Protein AF-A0A453J7M4-F1 (afdb_monomer_lite)

Sequence (181 aa):
MMAPVVNYWWPGFPADLAAEVYNKQEVGDQWALRVSHYAPGILHWWMDQSWLPTSTVVAGTTPLPNKRDAEIRAKLKADGTFQQKMELATQQGIHESYYRDMMVMFGKWEFDPMSLPKPPCPVHIWQGDEDGLVPVVLQRHIASRLSWVNYHELPATGHFLSPVPGLGDTVLQTLFGNAKQ

InterPro domains:
  IPR029058 Alpha/Beta hydrolase fold [G3DSA:3.40.50.1820] (1-163)
  IPR029058 Alpha/Beta hydrolase fold [SSF53474] (33-161)

Foldseek 3Di:
DALDAAALPQPLDDVVVSVVVLVPFDPLQNVLLCCLAPPLVCSVVQQPDPPHRHDCVLVVNQDQPQPVVVVVSVVCVVVVVVVVVNCVQQVVHCCVRPSVCSNVRHYDDPDHLLPDDQDPDQAEYEAEPRERPHDVVVVVSSCVSPVSYHYHYDYSDYRPQVPDPCVVVVVCCVRCVPPPD

Structure (mmCIF, N/CA/C/O backbone):
data_AF-A0A453J7M4-F1
#
_entry.id   AF-A0A453J7M4-F1
#
loop_
_atom_site.group_PDB
_atom_site.id
_atom_site.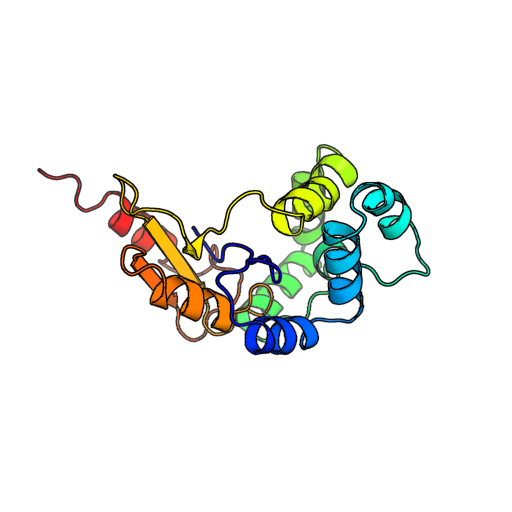type_symbol
_atom_site.label_atom_id
_atom_site.label_alt_id
_atom_site.label_comp_id
_atom_site.label_asym_id
_atom_site.label_entity_id
_atom_site.label_seq_id
_atom_site.pdbx_PDB_ins_code
_atom_site.Cartn_x
_atom_site.Cartn_y
_atom_site.Cartn_z
_atom_site.occupancy
_atom_site.B_iso_or_equiv
_atom_site.auth_seq_id
_atom_site.auth_comp_id
_atom_site.auth_asym_id
_atom_site.auth_atom_id
_atom_site.pdbx_PDB_model_num
ATOM 1 N N . MET A 1 1 ? -0.373 0.700 12.038 1.00 93.00 1 MET A N 1
ATOM 2 C CA . MET A 1 1 ? 0.243 0.457 10.719 1.00 93.00 1 MET A CA 1
ATOM 3 C C . MET A 1 1 ? -0.019 1.658 9.833 1.00 93.00 1 MET A C 1
ATOM 5 O O . MET A 1 1 ? -1.105 2.215 9.915 1.00 93.00 1 MET A O 1
ATOM 9 N N . MET A 1 2 ? 0.963 2.053 9.030 1.00 96.75 2 MET A N 1
ATOM 10 C CA . MET A 1 2 ? 0.866 3.170 8.086 1.00 96.75 2 MET A CA 1
ATOM 11 C C . MET A 1 2 ? 0.786 2.571 6.683 1.00 96.75 2 MET A C 1
ATOM 13 O O . MET A 1 2 ? 1.693 1.826 6.326 1.00 96.75 2 MET A O 1
ATOM 17 N N . ALA A 1 3 ? -0.301 2.830 5.960 1.00 96.44 3 ALA A N 1
ATOM 18 C CA . ALA A 1 3 ? -0.584 2.330 4.615 1.00 96.44 3 ALA A CA 1
ATOM 19 C C . ALA A 1 3 ? -0.143 0.865 4.369 1.00 96.44 3 ALA A C 1
ATOM 21 O O . ALA A 1 3 ? 0.683 0.610 3.492 1.00 96.44 3 ALA A O 1
ATOM 22 N N . PRO A 1 4 ? -0.608 -0.113 5.180 1.00 96.12 4 PRO A N 1
ATOM 23 C CA . PRO A 1 4 ? -0.108 -1.484 5.095 1.00 96.12 4 PRO A CA 1
ATOM 24 C C . PRO A 1 4 ? -0.464 -2.133 3.755 1.00 96.12 4 PRO A C 1
ATOM 26 O O . PRO A 1 4 ? -1.600 -2.031 3.303 1.00 96.12 4 PRO A O 1
ATOM 29 N N . VAL A 1 5 ? 0.486 -2.847 3.152 1.00 94.88 5 VAL A N 1
ATOM 30 C CA . VAL A 1 5 ? 0.277 -3.595 1.903 1.00 94.88 5 VAL A CA 1
ATOM 31 C C . VAL A 1 5 ? -0.914 -4.557 1.997 1.00 94.88 5 VAL A C 1
ATOM 33 O O . VAL A 1 5 ? -1.194 -5.127 3.054 1.00 94.88 5 VAL A O 1
ATOM 36 N N . VAL A 1 6 ? -1.593 -4.763 0.868 1.00 95.00 6 VAL A N 1
ATOM 37 C CA . VAL A 1 6 ? -2.718 -5.693 0.742 1.00 95.00 6 VAL A CA 1
ATOM 38 C C . VAL A 1 6 ? -2.368 -6.809 -0.234 1.00 95.00 6 VAL A C 1
ATOM 40 O O . VAL A 1 6 ? -1.852 -6.555 -1.321 1.00 95.00 6 VAL A O 1
ATOM 43 N N . ASN A 1 7 ? -2.700 -8.045 0.131 1.00 96.81 7 ASN A N 1
ATOM 44 C CA . ASN A 1 7 ? -2.625 -9.189 -0.767 1.00 96.81 7 ASN A CA 1
ATOM 45 C C . ASN A 1 7 ? -3.987 -9.404 -1.450 1.00 96.81 7 ASN A C 1
ATOM 47 O O . ASN A 1 7 ? -4.986 -9.704 -0.795 1.00 96.81 7 ASN A O 1
ATOM 51 N N . TYR A 1 8 ? -4.019 -9.276 -2.778 1.00 97.31 8 TYR A N 1
ATOM 52 C CA . TYR A 1 8 ? -5.235 -9.407 -3.593 1.00 97.31 8 TYR A CA 1
ATOM 53 C C . TYR A 1 8 ? -5.872 -10.806 -3.549 1.00 97.31 8 TYR A C 1
ATOM 55 O O . TYR A 1 8 ? -7.015 -10.968 -3.964 1.00 97.31 8 TYR A O 1
ATOM 63 N N . TRP A 1 9 ? -5.153 -11.813 -3.047 1.00 97.44 9 TRP A N 1
ATOM 64 C CA . TRP A 1 9 ? -5.622 -13.193 -2.938 1.00 97.44 9 TRP A CA 1
ATOM 65 C C . TRP A 1 9 ? -6.113 -13.572 -1.535 1.00 97.44 9 TRP A C 1
ATOM 67 O O . TRP A 1 9 ? -6.420 -14.742 -1.302 1.00 97.44 9 TRP A O 1
ATOM 77 N N . TRP A 1 10 ? -6.206 -12.630 -0.586 1.00 97.69 10 TRP A N 1
ATOM 78 C CA . TRP A 1 10 ? -6.833 -12.925 0.706 1.00 97.69 10 TRP A CA 1
ATOM 79 C C . TRP A 1 10 ? -8.323 -13.269 0.528 1.00 97.69 10 TRP A C 1
ATOM 81 O O . TRP A 1 10 ? -9.062 -12.491 -0.081 1.00 97.69 10 TRP A O 1
ATOM 91 N N . PRO A 1 11 ? -8.800 -14.404 1.077 1.00 96.00 11 PRO A N 1
ATOM 92 C CA . PRO A 1 11 ? -10.137 -14.926 0.787 1.00 96.00 11 PRO A CA 1
ATOM 93 C C . PRO A 1 11 ? -11.275 -14.095 1.395 1.00 96.00 11 PRO A C 1
ATOM 95 O O . PRO A 1 11 ? -12.419 -14.236 0.972 1.00 96.00 11 PRO A O 1
ATOM 98 N N . GLY A 1 12 ? -10.993 -13.216 2.361 1.00 96.44 12 GLY A N 1
ATOM 99 C CA . GLY A 1 12 ? -11.990 -12.300 2.919 1.00 96.44 12 GLY A CA 1
ATOM 100 C C . GLY A 1 12 ? -12.391 -11.157 1.977 1.00 96.44 12 GLY A C 1
ATOM 101 O O . GLY A 1 12 ? -13.359 -10.439 2.265 1.00 96.44 12 GLY A O 1
ATOM 102 N N . PHE A 1 13 ? -11.687 -10.974 0.853 1.00 98.06 13 PHE A N 1
ATOM 103 C CA . PHE A 1 13 ? -12.090 -10.027 -0.181 1.00 98.06 13 PHE A CA 1
ATOM 104 C C . PHE A 1 13 ? -13.118 -10.645 -1.135 1.00 98.06 13 PHE A C 1
ATOM 106 O O . PHE A 1 13 ? -12.955 -11.787 -1.566 1.00 98.06 13 PHE A O 1
ATOM 113 N N . PRO A 1 14 ? -14.145 -9.883 -1.553 1.00 97.62 14 PRO A N 1
ATOM 114 C CA . PRO A 1 14 ? -14.952 -10.249 -2.705 1.00 97.62 14 PRO A CA 1
ATOM 115 C C . PRO A 1 14 ? -14.048 -10.397 -3.932 1.00 97.62 14 PRO A C 1
ATOM 117 O O . PRO A 1 14 ? -13.282 -9.483 -4.244 1.00 97.62 14 PRO A O 1
ATOM 120 N N . ALA A 1 15 ? -14.153 -11.529 -4.632 1.00 96.88 15 ALA A N 1
ATOM 121 C CA . ALA A 1 15 ? -13.287 -11.841 -5.770 1.00 96.88 15 ALA A CA 1
ATOM 122 C C . ALA A 1 15 ? -13.346 -10.759 -6.862 1.00 96.88 15 ALA A C 1
ATOM 124 O O . ALA A 1 15 ? -12.304 -10.345 -7.366 1.00 96.88 15 ALA A O 1
ATOM 125 N N . ASP A 1 16 ? -14.543 -10.245 -7.161 1.00 98.06 16 ASP A N 1
ATOM 126 C CA . ASP A 1 16 ? -14.737 -9.191 -8.163 1.00 98.06 16 ASP A CA 1
ATOM 127 C C . ASP A 1 16 ? -14.072 -7.874 -7.746 1.00 98.06 16 ASP A C 1
ATOM 129 O O . ASP A 1 16 ? -13.427 -7.225 -8.566 1.00 98.06 16 ASP A O 1
ATOM 133 N N . LEU A 1 17 ? -14.156 -7.509 -6.459 1.00 97.94 17 LEU A N 1
ATOM 134 C CA . LEU A 1 17 ? -13.514 -6.304 -5.928 1.00 97.94 17 LEU A CA 1
ATOM 135 C C . LEU A 1 17 ? -11.988 -6.419 -6.002 1.00 97.94 17 LEU A C 1
ATOM 137 O O . LEU A 1 17 ? -11.314 -5.501 -6.469 1.00 97.94 17 LEU A O 1
ATOM 141 N N . ALA A 1 18 ? -11.440 -7.549 -5.550 1.00 97.94 18 ALA A N 1
ATOM 142 C CA . ALA A 1 18 ? -10.006 -7.794 -5.605 1.00 97.94 18 ALA A CA 1
ATOM 143 C C . ALA A 1 18 ? -9.497 -7.772 -7.052 1.00 97.94 18 ALA A C 1
ATOM 145 O O . ALA A 1 18 ? -8.492 -7.120 -7.328 1.00 97.94 18 ALA A O 1
ATOM 146 N N . ALA A 1 19 ? -10.215 -8.413 -7.980 1.00 97.88 19 ALA A N 1
ATOM 147 C CA . ALA A 1 19 ? -9.874 -8.429 -9.399 1.00 97.88 19 ALA A CA 1
ATOM 148 C C . ALA A 1 19 ? -9.959 -7.035 -10.039 1.00 97.88 19 ALA A C 1
ATOM 150 O O . ALA A 1 19 ? -9.042 -6.643 -10.760 1.00 97.88 19 ALA A O 1
ATOM 151 N N . GLU A 1 20 ? -11.019 -6.267 -9.769 1.00 97.94 20 GLU A N 1
ATOM 152 C CA . GLU A 1 20 ? -11.189 -4.906 -10.291 1.00 97.94 20 GLU A CA 1
ATOM 153 C C . GLU A 1 20 ? -10.019 -4.011 -9.878 1.00 97.94 20 GLU A C 1
ATOM 155 O O . GLU A 1 20 ? -9.412 -3.344 -10.714 1.00 97.94 20 GLU A O 1
ATOM 160 N N . VAL A 1 21 ? -9.683 -4.011 -8.588 1.00 97.12 21 VAL A N 1
ATOM 161 C CA . VAL A 1 21 ? -8.608 -3.176 -8.052 1.00 97.12 21 VAL A CA 1
ATOM 162 C C . VAL A 1 21 ? -7.241 -3.666 -8.531 1.00 97.12 21 VAL A C 1
ATOM 164 O O . VAL A 1 21 ? -6.411 -2.855 -8.935 1.00 97.12 21 VAL A O 1
ATOM 167 N N . TYR A 1 22 ? -7.018 -4.980 -8.559 1.00 97.50 22 TYR A N 1
ATOM 168 C CA . TYR A 1 22 ? -5.790 -5.576 -9.077 1.00 97.50 22 TYR A CA 1
ATOM 169 C C . TYR A 1 22 ? -5.521 -5.169 -10.535 1.00 97.50 22 TYR A C 1
ATOM 171 O O . TYR A 1 22 ? -4.387 -4.832 -10.878 1.00 97.50 22 TYR A O 1
ATOM 179 N N . ASN A 1 23 ? -6.561 -5.155 -11.377 1.00 97.31 23 ASN A N 1
ATOM 180 C CA . ASN A 1 23 ? -6.463 -4.815 -12.800 1.00 97.31 23 ASN A CA 1
ATOM 181 C C . ASN A 1 23 ? -6.189 -3.323 -13.062 1.00 97.31 23 ASN A C 1
ATOM 183 O O . ASN A 1 23 ? -5.855 -2.968 -14.191 1.00 97.31 23 ASN A O 1
ATOM 187 N N . LYS A 1 24 ? -6.316 -2.451 -12.049 1.00 95.50 24 LYS A N 1
ATOM 188 C CA . LYS A 1 24 ? -5.944 -1.026 -12.146 1.00 95.50 24 LYS A CA 1
ATOM 189 C C . LYS A 1 24 ? -4.440 -0.791 -12.009 1.00 95.50 24 LYS A C 1
ATOM 191 O O . LYS A 1 24 ? -3.982 0.306 -12.307 1.00 95.50 24 LYS A O 1
ATOM 196 N N . GLN A 1 25 ? -3.685 -1.784 -11.540 1.00 95.44 25 GLN A N 1
ATOM 197 C CA . GLN A 1 25 ? -2.232 -1.686 -11.428 1.00 95.44 25 GLN A CA 1
ATOM 198 C C . GLN A 1 25 ? -1.567 -1.710 -12.804 1.00 95.44 25 GLN A C 1
ATOM 200 O O . GLN A 1 25 ? -2.109 -2.264 -13.765 1.00 95.44 25 GLN A O 1
ATOM 205 N N . GLU A 1 26 ? -0.345 -1.192 -12.871 1.00 96.06 26 GLU A N 1
ATOM 206 C CA . GLU A 1 26 ? 0.500 -1.323 -14.051 1.00 96.06 26 GLU A CA 1
ATOM 207 C C . GLU A 1 26 ? 0.742 -2.800 -14.389 1.00 96.06 26 GLU A C 1
ATOM 209 O O . GLU A 1 26 ? 0.845 -3.660 -13.510 1.00 96.06 26 GLU A O 1
ATOM 214 N N . VAL A 1 27 ? 0.867 -3.111 -15.682 1.00 96.19 27 VAL A N 1
ATOM 215 C CA . VAL A 1 27 ? 1.037 -4.496 -16.168 1.00 96.19 27 VAL A CA 1
ATOM 216 C C . VAL A 1 27 ? 2.245 -5.179 -15.515 1.00 96.19 27 VAL A C 1
ATOM 218 O O . VAL A 1 27 ? 2.206 -6.375 -15.225 1.00 96.19 27 VAL A O 1
ATOM 221 N N . GLY A 1 28 ? 3.307 -4.415 -15.253 1.00 96.31 28 GLY A N 1
ATOM 222 C CA . GLY A 1 28 ? 4.494 -4.884 -14.543 1.00 96.31 28 GLY A CA 1
ATOM 223 C C . GLY A 1 28 ? 4.207 -5.353 -13.119 1.00 96.31 28 GLY A C 1
ATOM 224 O O . GLY A 1 28 ? 4.584 -6.468 -12.757 1.00 96.31 28 GLY A O 1
ATOM 225 N N . ASP A 1 29 ? 3.471 -4.561 -12.339 1.00 96.75 29 ASP A N 1
ATOM 226 C CA . ASP A 1 29 ? 3.074 -4.941 -10.982 1.00 96.75 29 ASP A CA 1
ATOM 227 C C . ASP A 1 29 ? 2.112 -6.126 -11.001 1.00 96.75 29 ASP A C 1
ATOM 229 O O . ASP A 1 29 ? 2.279 -7.066 -10.226 1.00 96.75 29 ASP A O 1
ATOM 233 N N . GLN A 1 30 ? 1.163 -6.156 -11.942 1.00 97.50 30 GLN A N 1
ATOM 234 C CA . GLN A 1 30 ? 0.278 -7.306 -12.110 1.00 97.50 30 GLN A CA 1
ATOM 235 C C . GLN A 1 30 ? 1.087 -8.613 -12.233 1.00 97.50 30 GLN A C 1
ATOM 237 O O . GLN A 1 30 ? 0.864 -9.565 -11.472 1.00 97.50 30 GLN A O 1
ATOM 242 N N . TRP A 1 31 ? 2.059 -8.660 -13.144 1.00 97.50 31 TRP A N 1
ATOM 243 C CA . TRP A 1 31 ? 2.903 -9.840 -13.328 1.00 97.50 31 TRP A CA 1
ATOM 244 C C . TRP A 1 31 ? 3.793 -10.134 -12.125 1.00 97.50 31 TRP A C 1
ATOM 246 O O . TRP A 1 31 ? 3.811 -11.276 -11.666 1.00 97.50 31 TRP A O 1
ATOM 256 N N . ALA A 1 32 ? 4.475 -9.130 -11.577 1.00 96.25 32 ALA A N 1
ATOM 257 C CA . ALA A 1 32 ? 5.378 -9.317 -10.446 1.00 96.25 32 ALA A CA 1
ATOM 258 C C . ALA A 1 32 ? 4.639 -9.897 -9.223 1.00 96.25 32 ALA A C 1
ATOM 260 O O . ALA A 1 32 ? 5.121 -10.836 -8.583 1.00 96.25 32 ALA A O 1
ATOM 261 N N . LEU A 1 33 ? 3.416 -9.427 -8.958 1.00 96.88 33 LEU A N 1
ATOM 262 C CA . LEU A 1 33 ? 2.553 -9.946 -7.896 1.00 96.88 33 LEU A CA 1
ATOM 263 C C . LEU A 1 33 ? 2.058 -11.367 -8.213 1.00 96.88 33 LEU A C 1
ATOM 265 O O . LEU A 1 33 ? 2.083 -12.228 -7.335 1.00 96.88 33 LEU A O 1
ATOM 269 N N . ARG A 1 34 ? 1.654 -11.659 -9.461 1.00 97.19 34 ARG A N 1
ATOM 270 C CA . ARG A 1 34 ? 1.236 -13.019 -9.871 1.00 97.19 34 ARG A CA 1
ATOM 271 C C . ARG A 1 34 ? 2.358 -14.033 -9.720 1.00 97.19 34 ARG A C 1
ATOM 273 O O . ARG A 1 34 ? 2.109 -15.127 -9.225 1.00 97.19 34 ARG A O 1
ATOM 280 N N . VAL A 1 35 ? 3.573 -13.696 -10.145 1.00 97.56 35 VAL A N 1
ATOM 281 C CA . VAL A 1 35 ? 4.729 -14.593 -10.012 1.00 97.56 35 VAL A CA 1
ATOM 282 C C . VAL A 1 35 ? 5.038 -14.818 -8.537 1.00 97.56 35 VAL A C 1
ATOM 284 O O . VAL A 1 35 ? 5.176 -15.967 -8.126 1.00 97.56 35 VAL A O 1
ATOM 287 N N . SER A 1 36 ? 5.025 -13.756 -7.725 1.00 96.75 36 SER A N 1
ATOM 288 C CA . SER A 1 36 ? 5.176 -13.856 -6.264 1.00 96.75 36 SER A CA 1
ATOM 289 C C . SER A 1 36 ? 4.140 -14.794 -5.632 1.00 96.75 36 SER A C 1
ATOM 291 O O . SER A 1 36 ? 4.476 -15.580 -4.750 1.00 96.75 36 SER A O 1
ATOM 293 N N . HIS A 1 37 ? 2.892 -14.756 -6.105 1.00 97.69 37 HIS A N 1
ATOM 294 C CA . HIS A 1 37 ? 1.807 -15.567 -5.560 1.00 97.69 37 HIS A CA 1
ATOM 295 C C . HIS A 1 37 ? 1.823 -17.031 -6.030 1.00 97.69 37 HIS A C 1
ATOM 297 O O . HIS A 1 37 ? 1.705 -17.964 -5.231 1.00 97.69 37 HIS A O 1
ATOM 303 N N . TYR A 1 38 ? 1.921 -17.248 -7.343 1.00 97.75 38 TYR A N 1
ATOM 304 C CA . TYR A 1 38 ? 1.717 -18.562 -7.956 1.00 97.75 38 TYR A CA 1
ATOM 305 C C . TYR A 1 38 ? 3.009 -19.351 -8.150 1.00 97.75 38 TYR A C 1
ATOM 307 O O . TYR A 1 38 ? 2.964 -20.581 -8.153 1.00 97.75 38 TYR A O 1
ATOM 315 N N . ALA A 1 39 ? 4.145 -18.673 -8.311 1.00 96.75 39 ALA A N 1
ATOM 316 C CA . ALA A 1 39 ? 5.429 -19.300 -8.597 1.00 96.75 39 ALA A CA 1
ATOM 317 C C . ALA A 1 39 ? 6.598 -18.575 -7.890 1.00 96.75 39 ALA A C 1
ATOM 319 O O . ALA A 1 39 ? 7.569 -18.194 -8.548 1.00 96.7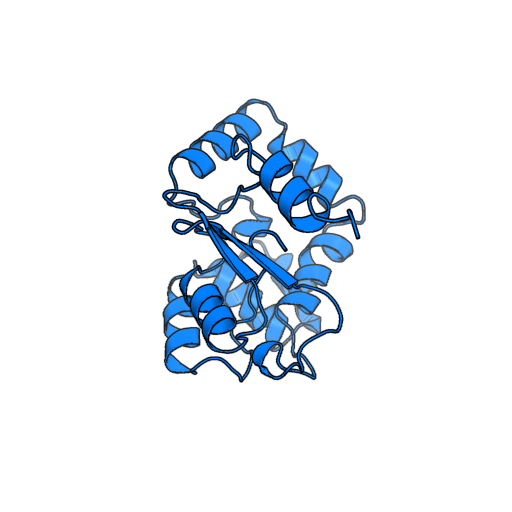5 39 ALA A O 1
ATOM 320 N N . PRO A 1 40 ? 6.558 -18.401 -6.551 1.00 95.56 40 PRO A N 1
ATOM 321 C CA . PRO A 1 40 ? 7.583 -17.644 -5.822 1.00 95.56 40 PRO A CA 1
ATOM 322 C C . PRO A 1 40 ? 9.006 -18.184 -6.036 1.00 95.56 40 PRO A C 1
ATOM 324 O O . PRO A 1 40 ? 9.958 -17.413 -6.080 1.00 95.56 40 PRO A O 1
ATOM 327 N N . GLY A 1 41 ? 9.159 -19.495 -6.261 1.00 94.88 41 GLY A N 1
ATOM 328 C CA . GLY A 1 41 ? 10.461 -20.123 -6.515 1.00 94.88 41 GLY A CA 1
ATOM 329 C C . GLY A 1 41 ? 11.178 -19.655 -7.789 1.00 94.88 41 GLY A C 1
ATOM 330 O O . GLY A 1 41 ? 12.384 -19.855 -7.895 1.00 94.88 41 GLY A O 1
ATOM 331 N N . ILE A 1 42 ? 10.473 -19.023 -8.736 1.00 95.44 42 ILE A N 1
ATOM 332 C CA . ILE A 1 42 ? 11.079 -18.430 -9.941 1.00 95.44 42 ILE A CA 1
ATOM 333 C C . ILE A 1 42 ? 11.086 -16.899 -9.911 1.00 95.44 42 ILE A C 1
ATOM 335 O O . ILE A 1 42 ? 11.490 -16.284 -10.896 1.00 95.44 42 ILE A O 1
ATOM 339 N N . LEU A 1 43 ? 10.644 -16.270 -8.813 1.00 95.50 43 LEU A N 1
ATOM 340 C CA . LEU A 1 43 ? 10.515 -14.815 -8.739 1.00 95.50 43 LEU A CA 1
ATOM 341 C C . LEU A 1 43 ? 11.854 -14.115 -8.978 1.00 95.50 43 LEU A C 1
ATOM 343 O O . LEU A 1 43 ? 11.904 -13.173 -9.760 1.00 95.50 43 LEU A O 1
ATOM 347 N N . HIS A 1 44 ? 12.936 -14.602 -8.363 1.00 94.31 44 HIS A N 1
ATOM 348 C CA . HIS A 1 44 ? 14.275 -14.048 -8.577 1.00 94.31 44 HIS A CA 1
ATOM 349 C C . HIS A 1 44 ? 14.648 -14.066 -10.062 1.00 94.31 44 HIS A C 1
ATOM 351 O O . HIS A 1 44 ? 14.980 -13.032 -10.631 1.00 94.31 44 HIS A O 1
ATOM 357 N N . TRP A 1 45 ? 14.540 -15.233 -10.705 1.00 95.25 45 TRP A N 1
ATOM 358 C CA . TRP A 1 45 ? 14.856 -15.366 -12.125 1.00 95.25 45 TRP A CA 1
ATOM 359 C C . TRP A 1 45 ? 14.006 -14.424 -12.982 1.00 95.25 45 TRP A C 1
ATOM 361 O O . TRP A 1 45 ? 14.553 -13.771 -13.864 1.00 95.25 45 TRP A O 1
ATOM 371 N N . TRP A 1 46 ? 12.698 -14.324 -12.709 1.00 95.75 46 TRP A N 1
ATOM 372 C CA . TRP A 1 46 ? 11.789 -13.425 -13.425 1.00 95.75 46 TRP A CA 1
ATOM 373 C C . TRP A 1 46 ? 12.228 -11.965 -13.303 1.00 95.75 46 TRP A C 1
ATOM 375 O O . TRP A 1 46 ? 12.327 -11.265 -14.309 1.00 95.75 46 TRP A O 1
ATOM 385 N N . MET A 1 47 ? 12.497 -11.510 -12.078 1.00 94.56 47 MET A N 1
ATOM 386 C CA . MET A 1 47 ? 12.798 -10.108 -11.791 1.00 94.56 47 MET A CA 1
ATOM 387 C C . MET A 1 47 ? 14.167 -9.657 -12.325 1.00 94.56 47 MET A C 1
ATOM 389 O O . MET A 1 47 ? 14.348 -8.463 -12.555 1.00 94.56 47 MET A O 1
ATOM 393 N N . ASP A 1 48 ? 15.087 -10.589 -12.591 1.00 92.06 48 ASP A N 1
ATOM 394 C CA . ASP A 1 48 ? 16.372 -10.306 -13.247 1.00 92.06 48 ASP A CA 1
ATOM 395 C C . ASP A 1 48 ? 16.255 -10.089 -14.767 1.00 92.06 48 ASP A C 1
ATOM 397 O O . ASP A 1 48 ? 17.199 -9.615 -15.407 1.00 92.06 48 ASP A O 1
ATOM 401 N N . GLN A 1 49 ? 15.128 -10.454 -15.389 1.00 94.38 49 GLN A N 1
ATOM 402 C CA . GLN A 1 49 ? 14.977 -10.352 -16.840 1.00 94.38 49 GLN A CA 1
ATOM 403 C C . GLN A 1 49 ? 14.579 -8.933 -17.260 1.00 94.38 49 GLN A C 1
ATOM 405 O O . GLN A 1 49 ? 13.440 -8.510 -17.077 1.00 94.38 49 GLN A O 1
ATOM 410 N N . SER A 1 50 ? 15.479 -8.222 -17.941 1.00 91.94 50 SER A N 1
ATOM 411 C CA . SER A 1 50 ? 15.224 -6.862 -18.452 1.00 91.94 50 SER A CA 1
ATOM 412 C C . SER A 1 50 ? 14.128 -6.768 -19.523 1.00 91.94 50 SER A C 1
ATOM 414 O O . SER A 1 50 ? 13.632 -5.679 -19.805 1.00 91.94 50 SER A O 1
ATOM 416 N N . TRP A 1 51 ? 13.762 -7.894 -20.139 1.00 93.88 51 TRP A N 1
ATOM 417 C CA . TRP A 1 51 ? 12.745 -7.990 -21.189 1.00 93.88 51 TRP A CA 1
ATOM 418 C C . TRP A 1 51 ? 11.366 -8.414 -20.661 1.00 93.88 51 TRP A C 1
ATOM 420 O O . TRP A 1 51 ? 10.400 -8.412 -21.426 1.00 93.88 51 TRP A O 1
ATOM 430 N N . LEU A 1 52 ? 11.257 -8.776 -19.377 1.00 95.69 52 LEU A N 1
ATOM 431 C CA . LEU A 1 52 ? 9.982 -9.089 -18.735 1.00 95.69 52 LEU A CA 1
ATOM 432 C C . LEU A 1 52 ? 9.398 -7.852 -18.034 1.00 95.69 52 LEU A C 1
ATOM 434 O O . LEU A 1 52 ? 10.143 -6.977 -17.588 1.00 95.69 52 LEU A O 1
ATOM 438 N N . PRO A 1 53 ? 8.063 -7.766 -17.894 1.00 94.62 53 PRO A N 1
ATOM 439 C CA . PRO A 1 53 ? 7.439 -6.745 -17.063 1.00 94.62 53 PRO A CA 1
ATOM 440 C C . PRO A 1 53 ? 7.926 -6.849 -15.607 1.00 94.62 53 PRO A C 1
ATOM 442 O O . PRO A 1 53 ? 7.877 -7.925 -15.005 1.00 94.62 53 PRO A O 1
ATOM 445 N N . THR A 1 54 ? 8.367 -5.723 -15.043 1.00 92.38 54 THR A N 1
ATOM 446 C CA . THR A 1 54 ? 8.892 -5.619 -13.670 1.00 92.38 54 THR A CA 1
ATOM 447 C C . THR A 1 54 ? 8.014 -4.724 -12.799 1.00 92.38 54 THR A C 1
ATOM 449 O O . THR A 1 54 ? 7.244 -3.915 -13.317 1.00 92.38 54 THR A O 1
ATOM 452 N N . SER A 1 55 ? 8.135 -4.846 -11.476 1.00 95.00 55 SER A N 1
ATOM 453 C CA . SER A 1 55 ? 7.387 -3.997 -10.547 1.00 95.00 55 SER A CA 1
ATOM 454 C C . SER A 1 55 ? 7.837 -2.541 -10.640 1.00 95.00 55 SER A C 1
ATOM 456 O O . SER A 1 55 ? 9.032 -2.233 -10.565 1.00 95.00 55 SER A O 1
ATOM 458 N N . THR A 1 56 ? 6.878 -1.621 -10.720 1.00 95.38 56 THR A N 1
ATOM 459 C CA . THR A 1 56 ? 7.179 -0.189 -10.752 1.00 95.38 56 THR A CA 1
ATOM 460 C C . THR A 1 56 ? 7.676 0.323 -9.403 1.00 95.38 56 THR A C 1
ATOM 462 O O . THR A 1 56 ? 8.351 1.350 -9.359 1.00 95.38 56 THR A O 1
ATOM 465 N N . VAL A 1 57 ? 7.385 -0.384 -8.303 1.00 93.06 57 VAL A N 1
ATOM 466 C CA . VAL A 1 57 ? 7.918 -0.072 -6.966 1.00 93.06 57 VAL A CA 1
ATOM 467 C C . VAL A 1 57 ? 9.418 -0.335 -6.938 1.00 93.06 57 VAL A C 1
ATOM 469 O O . VAL A 1 57 ? 10.188 0.559 -6.591 1.00 93.06 57 VAL A O 1
ATOM 472 N N . VAL A 1 58 ? 9.833 -1.523 -7.390 1.00 92.31 58 VAL A N 1
ATOM 473 C CA . VAL A 1 58 ? 11.249 -1.911 -7.502 1.00 92.31 58 VAL A CA 1
ATOM 474 C C . VAL A 1 58 ? 11.993 -0.983 -8.466 1.00 92.31 58 VAL A C 1
ATOM 476 O O . VAL A 1 58 ? 13.098 -0.541 -8.165 1.00 92.31 58 VAL A O 1
ATOM 479 N N . ALA A 1 59 ? 11.372 -0.626 -9.594 1.00 91.50 59 ALA A N 1
ATOM 480 C CA . ALA A 1 59 ? 11.946 0.308 -10.564 1.00 91.50 59 ALA A CA 1
ATOM 481 C C . ALA A 1 59 ? 11.890 1.788 -10.121 1.00 91.50 59 ALA A C 1
ATOM 483 O O . ALA A 1 59 ? 12.462 2.658 -10.779 1.00 91.50 59 ALA A O 1
ATOM 484 N N . GLY A 1 60 ? 11.180 2.112 -9.035 1.00 91.06 60 GLY A N 1
ATOM 485 C CA . GLY A 1 60 ? 10.985 3.488 -8.576 1.00 91.06 60 GLY A CA 1
ATOM 486 C C . GLY A 1 60 ? 10.189 4.371 -9.550 1.00 91.06 60 GLY A C 1
ATOM 487 O O . GLY A 1 60 ? 10.382 5.595 -9.580 1.00 91.06 60 GLY A O 1
ATOM 488 N N . THR A 1 61 ? 9.318 3.778 -10.366 1.00 93.19 61 THR A N 1
ATOM 489 C CA . THR A 1 61 ? 8.533 4.430 -11.429 1.00 93.19 61 THR A CA 1
ATOM 490 C C . THR A 1 61 ? 7.028 4.457 -11.169 1.00 93.19 61 THR A C 1
ATOM 492 O O . THR A 1 61 ? 6.311 5.021 -11.992 1.00 93.19 61 THR A O 1
ATOM 495 N N . THR A 1 62 ? 6.539 3.919 -10.043 1.00 93.75 62 THR A N 1
ATOM 496 C CA . THR A 1 62 ? 5.094 3.808 -9.759 1.00 93.75 62 THR A CA 1
ATOM 497 C C . THR A 1 62 ? 4.335 5.118 -10.000 1.00 93.75 62 THR A C 1
ATOM 499 O O . THR A 1 62 ? 4.762 6.167 -9.506 1.00 93.75 62 THR A O 1
ATOM 502 N N . PRO A 1 63 ? 3.201 5.122 -10.712 1.00 91.75 63 PRO A N 1
ATOM 503 C CA . PRO A 1 63 ? 2.352 6.307 -10.801 1.00 91.75 63 PRO A CA 1
ATOM 504 C C . PRO A 1 63 ? 1.893 6.762 -9.405 1.00 91.75 63 PRO A C 1
ATOM 506 O O . PRO A 1 63 ? 1.412 5.961 -8.614 1.00 91.75 63 PRO A O 1
ATOM 509 N N . LEU A 1 64 ? 2.061 8.048 -9.077 1.00 94.62 64 LEU A N 1
ATOM 510 C CA . LEU A 1 64 ? 1.562 8.626 -7.820 1.00 94.62 64 LEU A CA 1
ATOM 511 C C . LEU A 1 64 ? 0.516 9.688 -8.179 1.00 94.62 64 LEU A C 1
ATOM 513 O O . LEU A 1 64 ? 0.909 10.751 -8.663 1.00 94.62 64 LEU A O 1
ATOM 517 N N . PRO A 1 65 ? -0.789 9.404 -8.010 1.00 92.50 65 PRO A N 1
ATOM 518 C CA . PRO A 1 65 ? -1.854 10.329 -8.385 1.00 92.50 65 PRO A CA 1
ATOM 519 C C . PRO A 1 65 ? -1.922 11.536 -7.441 1.00 92.50 65 PRO A C 1
ATOM 521 O O . PRO A 1 65 ? -2.256 12.637 -7.876 1.00 92.50 65 PRO A O 1
ATOM 524 N N . ASN A 1 66 ? -1.552 11.358 -6.169 1.00 97.06 66 ASN A N 1
ATOM 525 C CA . ASN A 1 66 ? -1.464 12.452 -5.213 1.00 97.06 66 ASN A CA 1
ATOM 526 C C . ASN A 1 66 ? -0.307 13.402 -5.575 1.00 97.06 66 ASN A C 1
ATOM 528 O O . ASN A 1 66 ? 0.861 13.007 -5.665 1.00 97.06 66 ASN A O 1
ATOM 532 N N . LYS A 1 67 ? -0.635 14.688 -5.740 1.00 96.25 67 LYS A N 1
ATOM 533 C CA . LYS A 1 67 ? 0.319 15.731 -6.149 1.00 96.25 67 LYS A CA 1
ATOM 534 C C . LYS A 1 67 ? 1.502 15.856 -5.186 1.00 96.25 67 LYS A C 1
ATOM 536 O O . LYS A 1 67 ? 2.642 15.984 -5.628 1.00 96.25 67 LYS A O 1
ATOM 541 N N . ARG A 1 68 ? 1.241 15.809 -3.879 1.00 95.25 68 ARG A N 1
ATOM 542 C CA . ARG A 1 68 ? 2.272 15.977 -2.849 1.00 95.25 68 ARG A CA 1
ATOM 543 C C . ARG A 1 68 ? 3.280 14.831 -2.893 1.00 95.25 68 ARG A C 1
ATOM 545 O O . ARG A 1 68 ? 4.483 15.074 -2.866 1.00 95.25 68 ARG A O 1
ATOM 552 N N . ASP A 1 69 ? 2.802 13.599 -2.999 1.00 96.62 69 ASP A N 1
ATOM 553 C CA . ASP A 1 69 ? 3.640 12.407 -3.129 1.00 96.62 69 ASP A CA 1
ATOM 554 C C . ASP A 1 69 ? 4.533 12.465 -4.375 1.00 96.62 69 ASP A C 1
ATOM 556 O O . ASP A 1 69 ? 5.737 12.188 -4.305 1.00 96.62 69 ASP A O 1
ATOM 560 N N . ALA A 1 70 ? 3.967 12.892 -5.507 1.00 96.31 70 ALA A N 1
ATOM 561 C CA . ALA A 1 70 ? 4.714 13.093 -6.743 1.00 96.31 70 ALA A CA 1
ATOM 562 C C . ALA A 1 70 ? 5.820 14.158 -6.589 1.00 96.31 70 ALA A C 1
ATOM 564 O O . ALA A 1 70 ? 6.962 13.913 -6.990 1.00 96.31 70 ALA A O 1
ATOM 565 N N . GLU A 1 71 ? 5.516 15.301 -5.965 1.00 96.25 71 GLU A N 1
ATOM 566 C CA . GLU A 1 71 ? 6.478 16.377 -5.681 1.00 96.25 71 GLU A CA 1
ATOM 567 C C . GLU A 1 71 ? 7.586 15.929 -4.718 1.00 96.25 71 GLU A C 1
ATOM 569 O O . GLU A 1 71 ? 8.767 16.189 -4.965 1.00 96.25 71 GLU A O 1
ATOM 574 N N . ILE A 1 72 ? 7.231 15.204 -3.651 1.00 95.56 72 ILE A N 1
ATOM 575 C CA . ILE A 1 72 ? 8.194 14.634 -2.701 1.00 95.56 72 ILE A CA 1
ATOM 576 C C . ILE A 1 72 ? 9.156 13.704 -3.434 1.00 95.56 72 ILE A C 1
ATOM 578 O O . ILE A 1 72 ? 10.370 13.849 -3.293 1.00 95.56 72 ILE A O 1
ATOM 582 N N . ARG A 1 73 ? 8.645 12.773 -4.249 1.00 95.25 73 ARG A N 1
ATOM 583 C CA . ARG A 1 73 ? 9.510 11.869 -5.014 1.00 95.25 73 ARG A CA 1
ATOM 584 C C . ARG A 1 73 ? 10.402 12.627 -5.990 1.00 95.25 73 ARG A C 1
ATOM 586 O O . ARG A 1 73 ? 11.577 12.289 -6.097 1.00 95.25 73 ARG A O 1
ATOM 593 N N . ALA A 1 74 ? 9.872 13.624 -6.698 1.00 96.31 74 ALA A N 1
ATOM 594 C CA . ALA A 1 74 ? 10.657 14.424 -7.633 1.00 96.31 74 ALA A CA 1
ATOM 595 C C . ALA A 1 74 ? 11.820 15.131 -6.922 1.00 96.31 74 ALA A C 1
ATOM 597 O O . ALA A 1 74 ? 12.956 15.055 -7.387 1.00 96.31 74 ALA A O 1
ATOM 598 N N . LYS A 1 75 ? 11.561 15.727 -5.752 1.00 97.12 75 LYS A N 1
ATOM 599 C CA . LYS A 1 75 ? 12.592 16.359 -4.922 1.00 97.12 75 LYS A CA 1
ATOM 600 C C . LYS A 1 75 ? 13.651 15.356 -4.456 1.00 97.12 75 LYS A C 1
ATOM 602 O O . LYS A 1 75 ? 14.832 15.604 -4.662 1.00 97.12 75 LYS A O 1
ATOM 607 N N . LEU A 1 76 ? 13.227 14.210 -3.913 1.00 96.06 76 LEU A N 1
ATOM 608 C CA . LEU A 1 76 ? 14.138 13.153 -3.451 1.00 96.06 76 LEU A CA 1
ATOM 609 C C . LEU A 1 76 ? 14.987 12.567 -4.589 1.00 96.06 76 LEU A C 1
ATOM 611 O O . LEU A 1 76 ? 16.111 12.128 -4.368 1.00 96.06 76 LEU A O 1
ATOM 615 N N . LYS A 1 77 ? 14.453 12.504 -5.815 1.00 96.06 77 LYS A N 1
ATOM 616 C CA . LYS A 1 77 ? 15.236 12.093 -6.987 1.00 96.06 77 LYS A CA 1
ATOM 617 C C . LYS A 1 77 ? 16.244 13.170 -7.385 1.00 96.06 77 LYS A C 1
ATOM 619 O O . LYS A 1 77 ? 17.384 12.834 -7.680 1.00 96.06 77 LYS A O 1
ATOM 624 N N . ALA A 1 78 ? 15.843 14.441 -7.369 1.00 97.44 78 ALA A N 1
ATOM 625 C CA . ALA A 1 78 ? 16.705 15.560 -7.747 1.00 97.44 78 ALA A CA 1
ATOM 626 C C . ALA A 1 78 ? 17.892 15.760 -6.788 1.00 97.44 78 ALA A C 1
ATOM 628 O O . ALA A 1 78 ? 18.971 16.131 -7.239 1.00 97.44 78 ALA A O 1
ATOM 629 N N . ASP A 1 79 ? 17.709 15.505 -5.490 1.00 97.06 79 ASP A N 1
ATOM 630 C CA . ASP A 1 79 ? 18.765 15.642 -4.475 1.00 97.06 79 ASP A CA 1
ATOM 631 C C . ASP A 1 79 ? 19.543 14.339 -4.190 1.00 97.06 79 ASP A C 1
ATOM 633 O O . ASP A 1 79 ? 20.447 14.327 -3.358 1.00 97.06 79 ASP A O 1
ATOM 637 N N . GLY A 1 80 ? 19.217 13.243 -4.887 1.00 96.62 80 GLY A N 1
ATOM 638 C CA . GLY A 1 80 ? 19.870 11.938 -4.736 1.00 96.62 80 GLY A CA 1
ATOM 639 C C . GLY A 1 80 ? 19.423 11.126 -3.514 1.00 96.62 80 GLY A C 1
ATOM 640 O O . GLY A 1 80 ? 19.774 9.949 -3.406 1.00 96.62 80 GLY A O 1
ATOM 641 N N . THR A 1 81 ? 18.592 11.684 -2.629 1.00 96.62 81 THR A N 1
ATOM 642 C CA . THR A 1 81 ? 18.103 10.991 -1.426 1.00 96.62 81 THR A CA 1
ATOM 643 C C . THR A 1 81 ? 17.291 9.743 -1.775 1.00 96.62 81 THR A C 1
ATOM 645 O O . THR A 1 81 ? 17.296 8.771 -1.023 1.00 96.62 81 THR A O 1
ATOM 648 N N . PHE A 1 82 ? 16.573 9.742 -2.904 1.00 94.75 82 PHE A N 1
ATOM 649 C CA . PHE A 1 82 ? 15.802 8.579 -3.354 1.00 94.75 82 PHE A CA 1
ATOM 650 C C . PHE A 1 82 ? 16.712 7.366 -3.577 1.00 94.75 82 PHE A C 1
ATOM 652 O O . PHE A 1 82 ? 16.432 6.295 -3.047 1.00 94.75 82 PHE A O 1
ATOM 659 N N . GLN A 1 83 ? 17.831 7.561 -4.277 1.00 94.81 83 GLN A N 1
ATOM 660 C CA . GLN A 1 83 ? 18.804 6.505 -4.550 1.00 94.81 83 GLN A CA 1
ATOM 661 C C . GLN A 1 83 ? 19.473 6.013 -3.258 1.00 94.81 83 GLN A C 1
ATOM 663 O O . GLN A 1 83 ? 19.525 4.812 -3.016 1.00 94.81 83 GLN A O 1
ATOM 668 N N . GLN A 1 84 ? 19.877 6.931 -2.375 1.00 96.50 84 GLN A N 1
ATOM 669 C CA . GLN A 1 84 ? 20.454 6.584 -1.068 1.00 96.50 84 GLN A CA 1
ATOM 670 C C . GLN A 1 84 ? 19.487 5.760 -0.205 1.00 96.50 84 GLN A C 1
ATOM 672 O O . GLN A 1 84 ? 19.884 4.803 0.457 1.00 96.50 84 GLN A O 1
ATOM 677 N N . LYS A 1 85 ? 18.196 6.116 -0.211 1.00 94.56 85 LYS A N 1
ATOM 678 C CA . LYS A 1 85 ? 17.159 5.361 0.502 1.00 94.56 85 LYS A CA 1
ATOM 679 C C . LYS A 1 85 ? 16.941 3.978 -0.099 1.00 94.56 85 LYS A C 1
ATOM 681 O O . LYS A 1 85 ? 16.728 3.043 0.665 1.00 94.56 85 LYS A O 1
ATOM 686 N N . MET A 1 86 ? 16.990 3.846 -1.425 1.00 93.75 86 MET A N 1
ATOM 687 C CA . MET A 1 86 ? 16.925 2.538 -2.079 1.00 93.75 86 MET A CA 1
ATOM 688 C C . MET A 1 86 ? 18.117 1.670 -1.677 1.00 93.75 86 MET A C 1
ATOM 690 O O . MET A 1 86 ? 17.907 0.554 -1.222 1.00 93.75 86 MET A O 1
ATOM 694 N N . GLU A 1 87 ? 19.339 2.202 -1.737 1.00 95.31 87 GLU A N 1
ATOM 695 C CA . GLU A 1 87 ? 20.558 1.486 -1.336 1.00 95.31 87 GLU A CA 1
ATOM 696 C C . GLU A 1 87 ? 20.510 1.029 0.125 1.00 95.31 87 GLU A C 1
ATOM 698 O O . GLU A 1 87 ? 20.835 -0.120 0.423 1.00 95.31 87 GLU A O 1
ATOM 703 N N . LEU A 1 88 ? 20.036 1.895 1.028 1.00 96.06 88 LEU A N 1
ATOM 704 C CA . LEU A 1 88 ? 19.830 1.545 2.432 1.00 96.06 88 LEU A CA 1
ATOM 705 C C . LEU A 1 88 ? 18.764 0.452 2.596 1.00 96.06 88 LEU A C 1
ATOM 707 O O . LEU A 1 88 ? 18.966 -0.498 3.353 1.00 96.06 88 LEU A O 1
ATOM 711 N N . ALA A 1 89 ? 17.638 0.571 1.887 1.00 93.62 89 ALA A N 1
ATOM 712 C CA . ALA A 1 89 ? 16.560 -0.415 1.927 1.00 93.62 89 ALA A CA 1
ATOM 713 C C . ALA A 1 89 ? 16.996 -1.778 1.368 1.00 93.62 89 ALA A C 1
ATOM 715 O O . ALA A 1 89 ? 16.468 -2.798 1.798 1.00 93.62 89 ALA A O 1
ATOM 716 N N . THR A 1 90 ? 17.972 -1.802 0.457 1.00 95.62 90 THR A N 1
ATOM 717 C CA . THR A 1 90 ? 18.511 -3.018 -0.164 1.00 95.62 90 THR A CA 1
ATOM 718 C C . THR A 1 90 ? 19.906 -3.388 0.338 1.00 95.62 90 THR A C 1
ATOM 720 O O . THR A 1 90 ? 20.652 -4.063 -0.371 1.00 95.62 90 THR A O 1
ATOM 723 N N . GLN A 1 91 ? 20.297 -2.971 1.548 1.00 96.12 91 GLN A N 1
ATOM 724 C CA . GLN A 1 91 ? 21.643 -3.231 2.088 1.00 96.12 91 GLN A CA 1
ATOM 725 C C . GLN A 1 91 ? 21.976 -4.731 2.232 1.00 96.12 91 GLN A C 1
ATOM 727 O O . GLN A 1 91 ? 23.143 -5.105 2.303 1.00 96.12 91 GLN A O 1
ATOM 732 N N . GLN A 1 92 ? 20.956 -5.596 2.271 1.00 95.06 92 GLN A N 1
ATOM 733 C CA . GLN A 1 92 ? 21.091 -7.059 2.311 1.00 95.06 92 GLN A CA 1
ATOM 734 C C . GLN A 1 92 ? 21.059 -7.697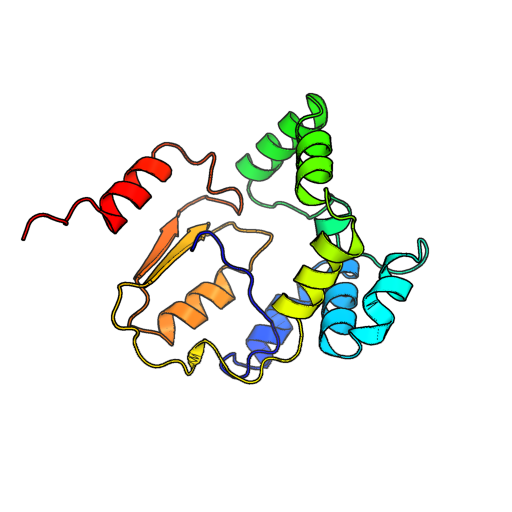 0.907 1.00 95.06 92 GLN A C 1
ATOM 736 O O . GLN A 1 92 ? 21.072 -8.918 0.776 1.00 95.06 92 GLN A O 1
ATOM 741 N N . GLY A 1 93 ? 21.043 -6.875 -0.145 1.00 94.44 93 GLY A N 1
ATOM 742 C CA . GLY A 1 93 ? 20.839 -7.279 -1.531 1.00 94.44 93 GLY A CA 1
ATOM 743 C C . GLY A 1 93 ? 19.367 -7.226 -1.945 1.00 94.44 93 GLY A C 1
ATOM 744 O O . GLY A 1 93 ? 18.459 -7.379 -1.131 1.00 94.44 93 GLY A O 1
ATOM 745 N N . ILE A 1 94 ? 19.120 -7.034 -3.245 1.00 92.31 94 ILE A N 1
ATOM 746 C CA . ILE A 1 94 ? 17.758 -6.903 -3.797 1.00 92.31 94 ILE A CA 1
ATOM 747 C C . ILE A 1 94 ? 16.908 -8.148 -3.509 1.00 92.31 94 ILE A C 1
ATOM 749 O O . ILE A 1 94 ? 15.716 -8.018 -3.231 1.00 92.31 94 ILE A O 1
ATOM 753 N N . HIS A 1 95 ? 17.512 -9.340 -3.528 1.00 91.81 95 HIS A N 1
ATOM 754 C CA . HIS A 1 95 ? 16.795 -10.580 -3.247 1.00 91.81 95 HIS A CA 1
ATOM 755 C C . HIS A 1 95 ? 16.248 -10.631 -1.816 1.00 91.81 95 HIS A C 1
ATOM 757 O O . HIS A 1 95 ? 15.047 -10.819 -1.637 1.00 91.81 95 HIS A O 1
ATOM 763 N N . GLU A 1 96 ? 17.108 -10.443 -0.810 1.00 94.56 96 GLU A N 1
ATOM 764 C CA . GLU A 1 96 ? 16.704 -10.528 0.601 1.00 94.56 96 GLU A CA 1
ATOM 765 C C . GLU A 1 96 ? 15.833 -9.353 1.043 1.00 94.56 96 GLU A C 1
ATOM 767 O O . GLU A 1 96 ? 15.095 -9.479 2.014 1.00 94.56 96 GLU A O 1
ATOM 772 N N . SER A 1 97 ? 15.885 -8.230 0.325 1.00 95.00 97 SER A N 1
ATOM 773 C CA . SER A 1 97 ? 15.035 -7.074 0.593 1.00 95.00 97 SER A CA 1
ATOM 774 C C . SER A 1 97 ? 13.736 -7.140 -0.215 1.00 95.00 97 SER A C 1
ATOM 776 O O . SER A 1 97 ? 12.699 -7.525 0.308 1.00 95.00 97 SER A O 1
ATOM 778 N N . TYR A 1 98 ? 13.758 -6.828 -1.511 1.00 94.06 98 TYR A N 1
ATOM 779 C CA . TYR A 1 98 ? 12.524 -6.684 -2.288 1.00 94.06 98 TYR A CA 1
ATOM 780 C C . TYR A 1 98 ? 11.868 -8.012 -2.650 1.00 94.06 98 TYR A C 1
ATOM 782 O O . TYR A 1 98 ? 10.660 -8.156 -2.488 1.00 94.06 98 TYR A O 1
ATOM 790 N N . TYR A 1 99 ? 12.619 -8.993 -3.153 1.00 94.25 99 TYR A N 1
ATOM 791 C CA . TYR A 1 99 ? 11.990 -10.220 -3.659 1.00 94.25 99 TYR A CA 1
ATOM 792 C C . TYR A 1 99 ? 11.465 -11.089 -2.516 1.00 94.25 99 TYR A C 1
ATOM 794 O O . TYR A 1 99 ? 10.366 -11.635 -2.611 1.00 94.25 99 TYR A O 1
ATOM 802 N N . ARG A 1 100 ? 12.209 -11.166 -1.407 1.00 94.75 100 ARG A N 1
ATOM 803 C CA . ARG A 1 100 ? 11.760 -11.804 -0.168 1.00 94.75 100 ARG A CA 1
ATOM 804 C C . ARG A 1 100 ? 10.492 -11.142 0.369 1.00 94.75 100 ARG A C 1
ATOM 806 O O . ARG A 1 100 ? 9.530 -11.860 0.643 1.00 94.75 100 ARG A O 1
ATOM 813 N N . ASP A 1 101 ? 10.458 -9.811 0.438 1.00 95.31 101 ASP A N 1
ATOM 814 C CA . ASP A 1 101 ? 9.267 -9.069 0.858 1.00 95.31 101 ASP A CA 1
ATOM 815 C C . ASP A 1 101 ? 8.078 -9.356 -0.060 1.00 95.31 101 ASP A C 1
ATOM 817 O O . ASP A 1 101 ? 6.999 -9.679 0.424 1.00 95.31 101 ASP A O 1
ATOM 821 N N . MET A 1 102 ? 8.265 -9.347 -1.382 1.00 95.88 102 MET A N 1
ATOM 822 C CA . MET A 1 102 ? 7.201 -9.674 -2.335 1.00 95.88 102 MET A CA 1
ATOM 823 C C . MET A 1 102 ? 6.660 -11.099 -2.151 1.00 95.88 102 MET A C 1
ATOM 825 O O . MET A 1 102 ? 5.442 -11.294 -2.153 1.00 95.88 102 MET A O 1
ATOM 829 N N . MET A 1 103 ? 7.536 -12.091 -1.946 1.00 96.00 103 MET A N 1
ATOM 830 C CA . MET A 1 103 ? 7.124 -13.474 -1.667 1.00 96.00 103 MET A CA 1
ATOM 831 C C . MET A 1 103 ? 6.309 -13.581 -0.377 1.00 96.00 103 MET A C 1
ATOM 833 O O . MET A 1 103 ? 5.344 -14.339 -0.331 1.00 96.00 103 MET A O 1
ATOM 837 N N . VAL A 1 104 ? 6.669 -12.828 0.665 1.00 95.38 104 VAL A N 1
ATOM 838 C CA . VAL A 1 104 ? 5.925 -12.821 1.932 1.00 95.38 104 VAL A CA 1
ATOM 839 C C . VAL A 1 104 ? 4.603 -12.069 1.782 1.00 95.38 104 VAL A C 1
ATOM 841 O O . VAL A 1 104 ? 3.553 -12.594 2.138 1.00 95.38 104 VAL A O 1
ATOM 844 N N . MET A 1 105 ? 4.626 -10.856 1.234 1.00 95.62 105 MET A N 1
ATOM 845 C CA . MET A 1 105 ? 3.462 -9.971 1.141 1.00 95.62 105 MET A CA 1
ATOM 846 C C . MET A 1 105 ? 2.394 -10.522 0.191 1.00 95.62 105 MET A C 1
ATOM 848 O O . MET A 1 105 ? 1.212 -10.518 0.533 1.00 95.62 105 MET A O 1
ATOM 852 N N . PHE A 1 106 ? 2.797 -11.037 -0.974 1.00 96.81 106 PHE A N 1
ATOM 853 C CA . PHE A 1 106 ? 1.884 -11.470 -2.041 1.00 96.81 106 PHE A CA 1
ATOM 854 C C . PHE A 1 106 ? 1.800 -12.991 -2.213 1.00 96.81 106 PHE A C 1
ATOM 856 O O . PHE A 1 106 ? 0.998 -13.475 -3.012 1.00 96.81 106 PHE A O 1
ATOM 863 N N . GLY A 1 107 ? 2.587 -13.759 -1.455 1.00 95.94 107 GLY A N 1
ATOM 864 C CA . GLY A 1 107 ? 2.530 -15.218 -1.445 1.00 95.94 107 GLY A CA 1
ATOM 865 C C . GLY A 1 107 ? 1.208 -15.779 -0.920 1.00 95.94 107 GLY A C 1
ATOM 866 O O . GLY A 1 107 ? 0.252 -15.061 -0.614 1.00 95.94 107 GLY A O 1
ATOM 867 N N . LYS A 1 108 ? 1.150 -17.104 -0.799 1.00 95.50 108 LYS A N 1
ATOM 868 C CA . LYS A 1 108 ? 0.005 -17.796 -0.199 1.00 95.50 108 LYS A CA 1
ATOM 869 C C . LYS A 1 108 ? 0.108 -17.740 1.317 1.00 95.50 108 LYS A C 1
ATOM 871 O O . LYS A 1 108 ? 1.073 -18.238 1.888 1.00 95.50 108 LYS A O 1
ATOM 876 N N . TRP A 1 109 ? -0.892 -17.140 1.948 1.00 95.94 109 TRP A N 1
ATOM 877 C CA . TRP A 1 109 ? -0.997 -17.090 3.400 1.00 95.94 109 TRP A CA 1
ATOM 878 C C . TRP A 1 109 ? -1.832 -18.270 3.890 1.00 95.94 109 TRP A C 1
ATOM 880 O O . TRP A 1 109 ? -2.848 -18.613 3.289 1.00 95.94 109 TRP A O 1
ATOM 890 N N . GLU A 1 110 ? -1.414 -18.876 4.999 1.00 95.69 110 GLU A N 1
ATOM 891 C CA . GLU A 1 110 ? -2.161 -19.957 5.663 1.00 95.69 110 GLU A CA 1
ATOM 892 C C . GLU A 1 110 ? -3.359 -19.432 6.471 1.00 95.69 110 GLU A C 1
ATOM 894 O O . GLU A 1 110 ? -4.142 -20.206 7.018 1.00 95.69 110 GLU A O 1
ATOM 899 N N . PHE A 1 111 ? -3.512 -18.110 6.545 1.00 95.44 111 PHE A N 1
ATOM 900 C CA . PHE A 1 111 ? -4.597 -17.433 7.236 1.00 95.44 111 PHE A CA 1
ATOM 901 C C . PHE A 1 111 ? -5.079 -16.216 6.445 1.00 95.44 111 PHE A C 1
ATOM 903 O O . PHE A 1 111 ? -4.375 -15.671 5.594 1.00 95.44 111 PHE A O 1
ATOM 910 N N . ASP A 1 112 ? -6.284 -15.769 6.777 1.00 96.12 112 ASP A N 1
ATOM 911 C CA . ASP A 1 112 ? -6.876 -14.543 6.258 1.00 96.12 112 ASP A CA 1
ATOM 912 C C . ASP A 1 112 ? -6.878 -13.465 7.351 1.00 96.12 112 ASP A C 1
ATOM 914 O O . ASP A 1 112 ? -7.496 -13.683 8.401 1.00 96.12 112 ASP A O 1
ATOM 918 N N . PRO A 1 113 ? -6.243 -12.297 7.136 1.00 94.50 113 PRO A N 1
ATOM 919 C CA . PRO A 1 113 ? -6.287 -11.196 8.093 1.00 94.50 113 PRO A CA 1
ATOM 920 C C . PRO A 1 113 ? -7.709 -10.780 8.486 1.00 94.50 113 PRO A C 1
ATOM 922 O O . PRO A 1 113 ? -7.941 -10.417 9.637 1.00 94.50 113 PRO A O 1
ATOM 925 N N . MET A 1 114 ? -8.678 -10.883 7.568 1.00 96.81 114 MET A N 1
ATOM 926 C CA . MET A 1 114 ? -10.082 -10.533 7.825 1.00 96.81 114 MET A CA 1
ATOM 927 C C . MET A 1 114 ? -10.842 -11.576 8.657 1.00 96.81 114 MET A C 1
ATOM 929 O O . MET A 1 114 ? -11.984 -11.333 9.048 1.00 96.81 114 MET A O 1
ATOM 933 N N . SER A 1 115 ? -10.213 -12.715 8.949 1.00 96.38 115 SER A N 1
ATOM 934 C CA . SER A 1 115 ? -10.748 -13.777 9.807 1.00 96.38 115 SER A CA 1
ATOM 935 C C . SER A 1 115 ? -10.091 -13.806 11.195 1.00 96.38 115 SER A C 1
ATOM 937 O O . SER A 1 115 ? -10.410 -14.672 12.011 1.00 96.38 115 SER A O 1
ATOM 939 N N . LEU A 1 116 ? -9.172 -12.877 11.486 1.00 95.19 116 LEU A N 1
ATOM 940 C CA . LEU A 1 116 ? -8.481 -12.829 12.772 1.00 95.19 116 LEU A CA 1
ATOM 941 C C . LEU A 1 116 ? -9.427 -12.419 13.915 1.00 95.19 116 LEU A C 1
ATOM 943 O O . LEU A 1 116 ? -10.235 -11.493 13.760 1.00 95.19 116 LEU A O 1
ATOM 947 N N . PRO A 1 117 ? -9.310 -13.057 15.095 1.00 96.19 117 PRO A N 1
ATOM 948 C CA . PRO A 1 117 ? -10.026 -12.608 16.278 1.00 96.19 117 PRO A CA 1
ATOM 949 C C . PRO A 1 117 ? -9.512 -11.236 16.718 1.00 96.19 117 PRO A C 1
ATOM 951 O O . PRO A 1 117 ? -8.374 -10.855 16.436 1.00 96.19 117 PRO A O 1
ATOM 954 N N . LYS A 1 118 ? -10.341 -10.506 17.470 1.00 97.38 118 LYS A N 1
ATOM 955 C CA . LYS A 1 118 ? -9.930 -9.239 18.076 1.00 97.38 118 LYS A CA 1
ATOM 956 C C . LYS A 1 118 ? -8.672 -9.457 18.940 1.00 97.38 118 LYS A C 1
ATOM 958 O O . LYS A 1 118 ? -8.729 -10.264 19.872 1.00 97.38 118 LYS A O 1
ATOM 963 N N . PRO A 1 119 ? -7.569 -8.734 18.688 1.00 96.00 119 PRO A N 1
ATOM 964 C CA . PRO A 1 119 ? -6.368 -8.835 19.506 1.00 96.00 119 PRO A CA 1
ATOM 965 C C . PRO A 1 119 ? -6.560 -8.166 20.880 1.00 96.00 119 PRO A C 1
ATOM 967 O O . PRO A 1 119 ? -7.437 -7.313 21.046 1.00 96.00 119 PRO A O 1
ATOM 970 N N . PRO A 1 120 ? -5.726 -8.511 21.881 1.00 96.19 120 PRO A N 1
ATOM 971 C CA . PRO A 1 120 ? -5.787 -7.911 23.216 1.00 96.19 120 PRO A CA 1
ATOM 972 C C . PRO A 1 120 ? -5.289 -6.457 23.255 1.00 96.19 120 PRO A C 1
ATOM 974 O O . PRO A 1 120 ? -5.444 -5.785 24.271 1.00 96.19 120 PRO A O 1
ATOM 977 N N . CYS A 1 121 ? -4.690 -5.963 22.169 1.00 93.31 121 CYS A N 1
ATOM 978 C CA . CYS A 1 121 ? -4.205 -4.595 22.035 1.00 93.31 121 CYS A CA 1
ATOM 979 C C . CYS A 1 121 ? -4.987 -3.819 20.959 1.00 93.31 121 CYS A C 1
ATOM 981 O O . CYS A 1 121 ? -5.512 -4.422 20.019 1.00 93.31 121 CYS A O 1
ATOM 983 N N . PRO A 1 122 ? -5.066 -2.479 21.060 1.00 95.31 122 PRO A N 1
ATOM 984 C CA . PRO A 1 122 ? -5.630 -1.656 19.998 1.00 95.31 122 PRO A CA 1
ATOM 985 C C . PRO A 1 122 ? -4.832 -1.803 18.700 1.00 95.31 122 PRO A C 1
ATOM 987 O O . PRO A 1 122 ? -3.608 -1.667 18.688 1.00 95.31 122 PRO A O 1
ATOM 990 N N . VAL A 1 123 ? -5.532 -2.026 17.589 1.00 96.38 123 VAL A N 1
ATOM 991 C CA . VAL A 1 123 ? -4.938 -1.996 16.250 1.00 96.38 123 VAL A CA 1
ATOM 992 C C . VAL A 1 123 ? -5.407 -0.741 15.546 1.00 96.38 123 VAL A C 1
ATOM 994 O O . VAL A 1 123 ? -6.603 -0.458 15.504 1.00 96.38 123 VAL A O 1
ATOM 997 N N . HIS A 1 124 ? -4.456 0.005 14.997 1.00 97.69 124 HIS A N 1
ATOM 998 C CA . HIS A 1 124 ? -4.714 1.226 14.248 1.00 97.69 124 HIS A CA 1
ATOM 999 C C . HIS A 1 124 ? -4.133 1.114 12.840 1.00 97.69 124 HIS A C 1
ATOM 1001 O O . HIS A 1 124 ? -2.998 0.650 12.674 1.00 97.69 124 HIS A O 1
ATOM 1007 N N . ILE A 1 125 ? -4.883 1.562 11.837 1.00 97.94 125 ILE A N 1
ATOM 1008 C CA . ILE A 1 125 ? -4.444 1.643 10.440 1.00 97.94 125 ILE A CA 1
ATOM 1009 C C . ILE A 1 125 ? -4.621 3.084 9.979 1.00 97.94 125 ILE A C 1
ATOM 1011 O O . ILE A 1 125 ? -5.735 3.587 10.008 1.00 97.94 125 ILE A O 1
ATOM 1015 N N . TRP A 1 126 ? -3.536 3.732 9.561 1.00 98.44 126 TRP A N 1
ATOM 1016 C CA . TRP A 1 126 ? -3.575 5.040 8.910 1.00 98.44 126 TRP A CA 1
ATOM 1017 C C . TRP A 1 126 ? -3.410 4.867 7.411 1.00 98.44 126 TRP A C 1
ATOM 1019 O O . TRP A 1 126 ? -2.520 4.134 6.985 1.00 98.44 126 TRP A O 1
ATOM 1029 N N . GLN A 1 127 ? -4.242 5.540 6.627 1.00 98.31 127 GLN A N 1
ATOM 1030 C CA . GLN A 1 127 ? -4.298 5.372 5.180 1.00 98.31 127 GLN A CA 1
ATOM 1031 C C . GLN A 1 127 ? -4.621 6.711 4.519 1.00 98.31 127 GLN A C 1
ATOM 1033 O O . GLN A 1 127 ? -5.539 7.401 4.952 1.00 98.31 127 GLN A O 1
ATOM 1038 N N . GLY A 1 128 ? -3.875 7.086 3.483 1.00 98.12 128 GLY A N 1
ATOM 1039 C CA . GLY A 1 128 ? -4.252 8.206 2.626 1.00 98.12 128 GLY A CA 1
ATOM 1040 C C . GLY A 1 128 ? -5.409 7.828 1.699 1.00 98.12 128 GLY A C 1
ATOM 1041 O O . GLY A 1 128 ? -5.437 6.705 1.187 1.00 98.12 128 GLY A O 1
ATOM 1042 N N . ASP A 1 129 ? -6.361 8.737 1.492 1.00 97.50 129 ASP A N 1
ATOM 1043 C CA . ASP A 1 129 ? -7.500 8.542 0.583 1.00 97.50 129 ASP A CA 1
ATOM 1044 C C . ASP A 1 129 ? -7.136 8.636 -0.911 1.00 97.50 129 ASP A C 1
ATOM 1046 O O . ASP A 1 129 ? -7.880 8.138 -1.758 1.00 97.50 129 ASP A O 1
ATOM 1050 N N . GLU A 1 130 ? -5.974 9.210 -1.223 1.00 97.06 130 GLU A N 1
ATOM 1051 C CA . GLU A 1 130 ? -5.374 9.319 -2.556 1.00 97.06 130 GLU A CA 1
ATOM 1052 C C . GLU A 1 130 ? -4.120 8.433 -2.701 1.00 97.06 130 GLU A C 1
ATOM 1054 O O . GLU A 1 130 ? -3.248 8.690 -3.538 1.00 97.06 130 GLU A O 1
ATOM 1059 N N . ASP A 1 131 ? -3.988 7.395 -1.870 1.00 96.81 131 ASP A N 1
ATOM 1060 C CA . ASP A 1 131 ? -2.887 6.436 -1.961 1.00 96.81 131 ASP A CA 1
ATOM 1061 C C . ASP A 1 131 ? -2.917 5.689 -3.306 1.00 96.81 131 ASP A C 1
ATOM 1063 O O . ASP A 1 131 ? -3.864 4.970 -3.631 1.00 96.81 131 ASP A O 1
ATOM 1067 N N . GLY A 1 132 ? -1.862 5.893 -4.101 1.00 91.94 132 GLY A N 1
ATOM 1068 C CA . GLY A 1 132 ? -1.681 5.257 -5.408 1.00 91.94 132 GLY A CA 1
ATOM 1069 C C . GLY A 1 132 ? -0.849 3.977 -5.398 1.00 91.94 132 GLY A C 1
ATOM 1070 O O . GLY A 1 132 ? -0.661 3.386 -6.455 1.00 91.94 132 GLY A O 1
ATOM 1071 N N . LEU A 1 133 ? -0.321 3.567 -4.244 1.00 94.12 133 LEU A N 1
ATOM 1072 C CA . LEU A 1 133 ? 0.480 2.354 -4.064 1.00 94.12 133 LEU A CA 1
ATOM 1073 C C . LEU A 1 133 ? -0.351 1.241 -3.431 1.00 94.12 133 LEU A C 1
ATOM 1075 O O . LEU A 1 133 ? -0.366 0.116 -3.925 1.00 94.12 133 LEU A O 1
ATOM 1079 N N . VAL A 1 134 ? -1.055 1.560 -2.345 1.00 95.56 134 VAL A N 1
ATOM 1080 C CA . VAL A 1 134 ? -1.946 0.631 -1.654 1.00 95.56 134 VAL A CA 1
ATOM 1081 C C . VAL A 1 134 ? -3.388 1.062 -1.899 1.00 95.56 134 VAL A C 1
ATOM 1083 O O . VAL A 1 134 ? -3.775 2.160 -1.500 1.00 95.56 134 VAL A O 1
ATOM 1086 N N . PRO A 1 135 ? -4.228 0.207 -2.506 1.00 95.00 135 PRO A N 1
ATOM 1087 C CA . PRO A 1 135 ? -5.592 0.597 -2.816 1.00 95.00 135 PRO A CA 1
ATOM 1088 C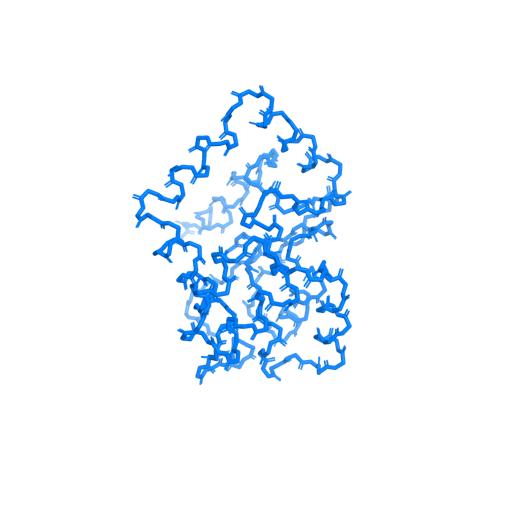 C . PRO A 1 135 ? -6.431 0.855 -1.560 1.00 95.00 135 PRO A C 1
ATOM 1090 O O . PRO A 1 135 ? -6.839 -0.077 -0.859 1.00 95.00 135 PRO A O 1
ATOM 1093 N N . VAL A 1 136 ? -6.782 2.123 -1.327 1.00 97.12 136 VAL A N 1
ATOM 1094 C CA . VAL A 1 136 ? -7.622 2.549 -0.192 1.00 97.12 136 VAL A CA 1
ATOM 1095 C C . VAL A 1 136 ? -8.947 1.782 -0.113 1.00 97.12 136 VAL A C 1
ATOM 1097 O O . VAL A 1 136 ? -9.436 1.474 0.970 1.00 97.12 136 VAL A O 1
ATOM 1100 N N . VAL A 1 137 ? -9.519 1.397 -1.258 1.00 97.62 137 VAL A N 1
ATOM 1101 C CA . VAL A 1 137 ? -10.784 0.650 -1.316 1.00 97.62 137 VAL A CA 1
ATOM 1102 C C . VAL A 1 137 ? -10.676 -0.703 -0.605 1.00 97.62 137 VAL A C 1
ATOM 1104 O O . VAL A 1 137 ? -11.600 -1.092 0.109 1.00 97.62 137 VAL A O 1
ATOM 1107 N N . LEU A 1 138 ? -9.542 -1.397 -0.733 1.00 97.75 138 LEU A N 1
ATOM 1108 C CA . LEU A 1 138 ? -9.335 -2.673 -0.048 1.00 97.75 138 LEU A CA 1
ATOM 1109 C C . LEU 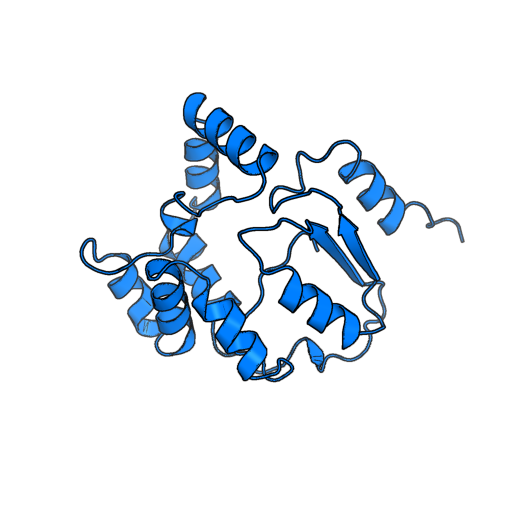A 1 138 ? -9.121 -2.472 1.457 1.00 97.75 138 LEU A C 1
ATOM 1111 O O . LEU A 1 138 ? -9.615 -3.264 2.255 1.00 97.75 138 LEU A O 1
ATOM 1115 N N . GLN A 1 139 ? -8.483 -1.375 1.864 1.00 97.50 139 GLN A N 1
ATOM 1116 C CA . GLN A 1 139 ? -8.327 -1.031 3.282 1.00 97.50 139 GLN A CA 1
ATOM 1117 C C . GLN A 1 139 ? -9.657 -0.688 3.945 1.00 97.50 139 GLN A C 1
ATOM 1119 O O . GLN A 1 139 ? -9.940 -1.160 5.045 1.00 97.50 139 GLN A O 1
ATOM 1124 N N . ARG A 1 140 ? -10.514 0.068 3.250 1.00 97.75 140 ARG A N 1
ATOM 1125 C CA . ARG A 1 140 ? -11.891 0.337 3.686 1.00 97.75 140 ARG A CA 1
ATOM 1126 C C . ARG A 1 140 ? -12.679 -0.962 3.863 1.00 97.75 140 ARG A C 1
ATOM 1128 O O . ARG A 1 140 ? -13.423 -1.091 4.832 1.00 97.75 140 ARG A O 1
ATOM 1135 N N . HIS A 1 141 ? -12.491 -1.941 2.972 1.00 98.00 141 HIS A N 1
ATOM 1136 C CA . HIS A 1 141 ? -13.105 -3.266 3.115 1.00 98.00 141 HIS A CA 1
ATOM 1137 C C . HIS A 1 141 ? -12.558 -4.032 4.326 1.00 98.00 141 HIS A C 1
ATOM 1139 O O . HIS A 1 141 ? -13.338 -4.569 5.106 1.00 98.00 141 HIS A O 1
ATOM 1145 N N . ILE A 1 142 ? -11.242 -4.037 4.551 1.00 97.69 142 ILE A N 1
ATOM 1146 C CA . ILE A 1 142 ? -10.654 -4.647 5.756 1.00 97.69 142 ILE A CA 1
ATOM 1147 C C . ILE A 1 142 ? -11.238 -4.006 7.022 1.00 97.69 142 ILE A C 1
ATOM 1149 O O . ILE A 1 142 ? -11.678 -4.720 7.922 1.00 97.69 142 ILE A O 1
ATOM 1153 N N . ALA A 1 143 ? -11.290 -2.674 7.084 1.00 97.00 143 ALA A N 1
ATOM 1154 C CA . ALA A 1 143 ? -11.824 -1.939 8.228 1.00 97.00 143 ALA A CA 1
ATOM 1155 C C . ALA A 1 143 ? -13.323 -2.200 8.459 1.00 97.00 143 ALA A C 1
ATOM 1157 O O . ALA A 1 143 ? -13.763 -2.269 9.605 1.00 97.00 143 ALA A O 1
ATOM 1158 N N . SER A 1 144 ? -14.112 -2.390 7.394 1.00 96.56 144 SER A N 1
ATOM 1159 C CA . SER A 1 144 ? -15.535 -2.731 7.523 1.00 96.56 144 SER A CA 1
ATOM 1160 C C . SER A 1 144 ? -15.757 -4.164 8.018 1.00 96.56 144 SER A C 1
ATOM 1162 O O . SER A 1 144 ? -16.726 -4.429 8.729 1.00 96.56 144 SER A O 1
ATOM 1164 N N . ARG A 1 145 ? -14.852 -5.092 7.677 1.00 97.50 145 ARG A N 1
ATOM 1165 C CA . ARG A 1 145 ? -14.883 -6.491 8.132 1.00 97.50 145 ARG A CA 1
ATOM 1166 C C . ARG A 1 145 ? -14.371 -6.656 9.558 1.00 97.50 145 ARG A C 1
ATOM 1168 O O . ARG A 1 145 ? -14.930 -7.438 10.323 1.00 97.50 145 ARG A O 1
ATOM 1175 N N . LEU A 1 146 ? -13.325 -5.923 9.919 1.00 97.31 146 LEU A N 1
ATOM 1176 C CA . LEU A 1 146 ? -12.673 -5.993 11.219 1.00 97.31 146 LEU A CA 1
ATOM 1177 C C . LEU A 1 146 ? -13.073 -4.785 12.066 1.00 97.31 146 LEU A C 1
ATOM 1179 O O . LEU A 1 146 ? -12.305 -3.841 12.221 1.00 97.31 146 LEU A O 1
ATOM 1183 N N . SER A 1 147 ? -14.258 -4.835 12.680 1.00 95.50 147 SER A N 1
ATOM 1184 C CA . SER A 1 147 ? -14.802 -3.722 13.480 1.00 95.50 147 SER A CA 1
ATOM 1185 C C . SER A 1 147 ? -13.951 -3.327 14.699 1.00 95.50 147 SER A C 1
ATOM 1187 O O . SER A 1 147 ? -14.231 -2.330 15.358 1.00 95.50 147 SER A O 1
ATOM 1189 N N . TRP A 1 148 ? -12.946 -4.134 15.048 1.00 97.12 148 TRP A N 1
ATOM 1190 C CA . TRP A 1 148 ? -11.978 -3.851 16.106 1.00 97.12 148 TRP A CA 1
ATOM 1191 C C . TRP A 1 148 ? -10.755 -3.054 15.627 1.00 97.12 148 TRP A C 1
ATOM 1193 O O . TRP A 1 148 ? -9.950 -2.633 16.461 1.00 97.12 148 TRP A O 1
ATOM 1203 N N . VAL A 1 149 ? -10.595 -2.848 14.317 1.00 97.88 149 VAL A N 1
ATOM 1204 C CA . VAL A 1 149 ? -9.566 -1.975 13.750 1.00 97.88 149 VAL A CA 1
ATOM 1205 C C . VAL A 1 149 ? -10.008 -0.523 13.891 1.00 97.88 149 VAL A C 1
ATOM 1207 O O . VAL A 1 149 ? -11.078 -0.126 13.442 1.00 97.88 149 VAL A O 1
ATOM 1210 N N . ASN A 1 150 ? -9.134 0.298 14.459 1.00 97.88 150 ASN A N 1
ATOM 1211 C CA . ASN A 1 150 ? -9.279 1.745 14.454 1.00 97.88 150 ASN A CA 1
ATOM 1212 C C . ASN A 1 150 ? -8.702 2.283 13.137 1.00 97.88 150 ASN A C 1
ATOM 1214 O O . ASN A 1 150 ? -7.485 2.446 13.001 1.00 97.88 150 ASN A O 1
ATOM 1218 N N . TYR A 1 151 ? -9.568 2.496 12.152 1.00 98.25 151 TYR A N 1
ATOM 1219 C CA . TYR A 1 151 ? -9.177 2.991 10.836 1.00 98.25 151 TYR A CA 1
ATOM 1220 C C . TYR A 1 151 ? -9.161 4.522 10.803 1.00 98.25 151 TYR A C 1
ATOM 1222 O O . TYR A 1 151 ? -10.139 5.172 11.166 1.00 98.25 151 TYR A O 1
ATOM 1230 N N . HIS A 1 152 ? -8.039 5.082 10.361 1.00 98.19 152 HIS A N 1
ATOM 1231 C CA . HIS A 1 152 ? -7.772 6.512 10.273 1.00 98.19 152 HIS A CA 1
ATOM 1232 C C . HIS A 1 152 ? -7.480 6.872 8.820 1.00 98.19 152 HIS A C 1
ATOM 1234 O O . HIS A 1 152 ? -6.357 6.716 8.337 1.00 98.19 152 HIS A O 1
ATOM 1240 N N . GLU A 1 153 ? -8.499 7.347 8.118 1.00 98.19 153 GLU A N 1
ATOM 1241 C CA . GLU A 1 153 ? -8.340 7.824 6.748 1.00 98.19 153 GLU A CA 1
ATOM 1242 C C . GLU A 1 153 ? -7.950 9.303 6.737 1.00 98.19 153 GLU A C 1
ATOM 1244 O O . GLU A 1 153 ? -8.563 10.125 7.422 1.00 98.19 153 GLU A O 1
ATOM 1249 N N . LEU A 1 154 ? -6.907 9.635 5.981 1.00 97.88 154 LEU A N 1
ATOM 1250 C CA . LEU A 1 154 ? -6.356 10.980 5.884 1.00 97.88 154 LEU A CA 1
ATOM 1251 C C . LEU A 1 154 ? -6.799 11.615 4.560 1.00 97.88 154 LEU A C 1
ATOM 1253 O O . LEU A 1 154 ? -6.464 11.067 3.509 1.00 97.88 154 LEU A O 1
ATOM 1257 N N . PRO A 1 155 ? -7.515 12.755 4.594 1.00 96.56 155 PRO A N 1
ATOM 1258 C CA . PRO A 1 155 ? -8.027 13.394 3.389 1.00 96.56 155 PRO A CA 1
ATOM 1259 C C . PRO A 1 155 ? -6.910 14.016 2.543 1.00 96.56 155 PRO A C 1
ATOM 1261 O O . PRO A 1 155 ? -5.932 14.542 3.090 1.00 96.56 155 PRO A O 1
ATOM 1264 N N . ALA A 1 156 ? -7.084 13.998 1.219 1.00 96.06 156 ALA A N 1
ATOM 1265 C CA . ALA A 1 156 ? -6.143 14.522 0.222 1.00 96.06 156 ALA A CA 1
ATOM 1266 C C . ALA A 1 156 ? -4.685 14.062 0.446 1.00 96.06 156 ALA A C 1
ATOM 1268 O O . ALA A 1 156 ? -3.725 14.823 0.256 1.00 96.06 156 ALA A O 1
ATOM 1269 N N . THR A 1 157 ? -4.509 12.825 0.914 1.00 97.62 157 THR A N 1
ATOM 1270 C CA . THR A 1 157 ? -3.210 12.282 1.326 1.00 97.62 157 THR A CA 1
ATOM 1271 C C . THR A 1 157 ? -2.879 11.037 0.517 1.00 97.62 157 THR A C 1
ATOM 1273 O O . THR A 1 157 ? -3.718 10.157 0.353 1.00 97.62 157 THR A O 1
ATOM 1276 N N . GLY A 1 158 ? -1.647 10.962 0.012 1.00 97.38 158 GLY A N 1
ATOM 1277 C CA . GLY A 1 158 ? -1.143 9.800 -0.713 1.00 97.38 158 GLY A CA 1
ATOM 1278 C C . GLY A 1 158 ? -0.593 8.697 0.198 1.00 97.38 158 GLY A C 1
ATOM 1279 O O . GLY A 1 158 ? -0.966 8.563 1.363 1.00 97.38 158 GLY A O 1
ATOM 1280 N N . HIS A 1 159 ? 0.336 7.913 -0.338 1.00 97.25 159 HIS A N 1
ATOM 1281 C CA . HIS A 1 159 ? 1.034 6.842 0.366 1.00 97.25 159 HIS A CA 1
ATOM 1282 C C . HIS A 1 159 ? 2.117 7.360 1.321 1.00 97.25 159 HIS A C 1
ATOM 1284 O O . HIS A 1 159 ? 2.408 6.738 2.346 1.00 97.25 159 HIS A O 1
ATOM 1290 N N . PHE A 1 160 ? 2.769 8.485 1.001 1.00 95.69 160 PHE A N 1
ATOM 1291 C CA . PHE A 1 160 ? 3.876 8.999 1.810 1.00 95.69 160 PHE A CA 1
ATOM 1292 C C . PHE A 1 160 ? 3.359 9.703 3.065 1.00 95.69 160 PHE A C 1
ATOM 1294 O O . PHE A 1 160 ? 3.303 10.930 3.153 1.00 95.69 160 PHE A O 1
ATOM 1301 N N . LEU A 1 161 ? 3.039 8.902 4.082 1.00 96.31 161 LEU A N 1
ATOM 1302 C CA . LEU A 1 161 ? 2.477 9.391 5.339 1.00 96.31 161 LEU A CA 1
ATOM 1303 C C . LEU A 1 161 ? 3.514 10.072 6.247 1.00 96.31 161 LEU A C 1
ATOM 1305 O O . LEU A 1 161 ? 3.199 11.057 6.906 1.00 96.31 161 LEU A O 1
ATOM 1309 N N . SER A 1 162 ? 4.769 9.611 6.266 1.00 92.19 162 SER A N 1
ATOM 1310 C CA . SER A 1 162 ? 5.825 10.190 7.117 1.00 92.19 162 SER A CA 1
ATOM 1311 C C . SER A 1 162 ? 6.025 11.712 6.968 1.00 92.19 162 SER A C 1
ATOM 1313 O O . SER A 1 162 ? 6.229 12.374 7.982 1.00 92.19 162 SER A O 1
ATOM 1315 N N . PRO A 1 163 ? 5.980 12.307 5.758 1.00 92.12 163 PRO A N 1
ATOM 1316 C CA . PRO A 1 163 ? 6.085 13.758 5.589 1.00 92.12 163 PRO A CA 1
ATOM 1317 C C . PRO A 1 163 ? 4.788 14.537 5.864 1.00 92.12 163 PRO A C 1
ATOM 1319 O O . PRO A 1 163 ? 4.795 15.759 5.688 1.00 92.12 163 PRO A O 1
ATOM 1322 N N . VAL A 1 164 ? 3.677 13.898 6.252 1.00 94.94 164 VAL A N 1
ATOM 1323 C CA . VAL A 1 164 ? 2.424 14.599 6.578 1.00 94.94 164 VAL A CA 1
ATOM 1324 C C . VAL A 1 164 ? 2.606 15.396 7.884 1.00 94.94 164 VAL A C 1
ATOM 1326 O O . VAL A 1 164 ? 2.981 14.813 8.904 1.00 94.94 164 VAL A O 1
ATOM 1329 N N . PRO A 1 165 ? 2.359 16.723 7.906 1.00 94.81 165 PRO A N 1
ATOM 1330 C CA . PRO A 1 165 ? 2.669 17.559 9.059 1.00 94.81 165 PRO A CA 1
ATOM 1331 C C . PRO A 1 165 ? 1.774 17.185 10.240 1.00 94.81 165 PRO A C 1
ATOM 1333 O O . PRO A 1 165 ? 0.568 17.025 10.073 1.00 94.81 165 PRO A O 1
ATOM 1336 N N . GLY A 1 166 ? 2.365 17.032 11.427 1.00 95.88 166 GLY A N 1
ATOM 1337 C CA . GLY A 1 166 ? 1.643 16.692 12.659 1.00 95.88 166 GLY A CA 1
ATOM 1338 C C . GLY A 1 166 ? 1.132 15.247 12.746 1.00 95.88 166 GLY A C 1
ATOM 1339 O O . GLY A 1 166 ? 0.657 14.840 13.808 1.00 95.88 166 GLY A O 1
ATOM 1340 N N . LEU A 1 167 ? 1.253 14.437 11.685 1.00 96.50 167 LEU A N 1
ATOM 1341 C CA . LEU A 1 167 ? 0.782 13.050 11.716 1.00 96.50 167 LEU A CA 1
ATOM 1342 C C . LEU A 1 167 ? 1.588 12.202 12.705 1.00 96.50 167 LEU A C 1
ATOM 1344 O O . LEU A 1 167 ? 1.003 11.401 13.425 1.00 96.50 167 LEU A 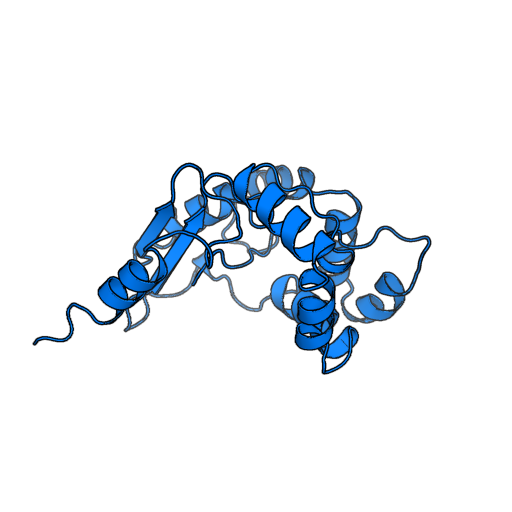O 1
ATOM 1348 N N . GLY A 1 168 ? 2.905 12.409 12.789 1.00 95.88 168 GLY A N 1
ATOM 1349 C CA . GLY A 1 168 ? 3.758 11.724 13.766 1.00 95.88 168 GLY A CA 1
ATOM 1350 C C . GLY A 1 168 ? 3.298 11.958 15.208 1.00 95.88 168 GLY A C 1
ATOM 1351 O O . GLY A 1 168 ? 3.066 10.997 15.940 1.00 95.88 168 GLY A O 1
ATOM 1352 N N . ASP A 1 169 ? 3.072 13.218 15.583 1.00 96.38 169 ASP A N 1
ATOM 1353 C CA . ASP A 1 169 ? 2.574 13.586 16.914 1.00 96.38 169 ASP A CA 1
ATOM 1354 C C . ASP A 1 169 ? 1.184 12.998 17.171 1.00 96.38 169 ASP A C 1
ATOM 1356 O O . ASP A 1 169 ? 0.932 12.439 18.237 1.00 96.38 169 ASP A O 1
ATOM 1360 N N . THR A 1 170 ? 0.305 13.040 16.166 1.00 96.12 170 THR A N 1
ATOM 1361 C CA . THR A 1 170 ? -1.040 12.448 16.237 1.00 96.12 170 THR A CA 1
ATOM 1362 C C . THR A 1 170 ? -0.975 10.940 16.482 1.00 96.12 170 THR A C 1
ATOM 1364 O O . THR A 1 170 ? -1.699 10.416 17.331 1.00 96.12 170 THR A O 1
ATOM 1367 N N . VAL A 1 171 ? -0.094 10.225 15.775 1.00 96.00 171 VAL A N 1
ATOM 1368 C CA . VAL A 1 171 ? 0.120 8.782 15.955 1.00 96.00 171 VAL A CA 1
ATOM 1369 C C . VAL A 1 171 ? 0.646 8.498 17.361 1.00 96.00 171 VAL A C 1
ATOM 1371 O O . VAL A 1 171 ? 0.080 7.660 18.059 1.00 96.00 171 VAL A O 1
ATOM 1374 N N . LEU A 1 172 ? 1.677 9.215 17.815 1.00 95.50 172 LEU A N 1
ATOM 1375 C CA . LEU A 1 172 ? 2.248 9.029 19.153 1.00 95.50 172 LEU A CA 1
ATOM 1376 C C . LEU A 1 172 ? 1.226 9.324 20.257 1.00 95.50 172 LEU A C 1
ATOM 1378 O O . LEU A 1 172 ? 1.097 8.547 21.201 1.00 95.50 172 LEU A O 1
ATOM 1382 N N . GLN A 1 173 ? 0.448 10.395 20.121 1.00 95.69 173 GLN A N 1
ATOM 1383 C CA . GLN A 1 173 ? -0.618 10.726 21.061 1.00 95.69 173 GLN A CA 1
ATOM 1384 C C . GLN A 1 173 ? -1.743 9.684 21.039 1.00 95.69 173 GLN A C 1
ATOM 1386 O O . GLN A 1 173 ? -2.269 9.339 22.092 1.00 95.69 173 GLN A O 1
ATOM 1391 N N . THR A 1 174 ? -2.086 9.130 19.876 1.00 95.25 174 THR A N 1
ATOM 1392 C CA . THR A 1 174 ? -3.088 8.057 19.776 1.00 95.25 174 THR A CA 1
ATOM 1393 C C . THR A 1 174 ? -2.617 6.789 20.488 1.00 95.25 174 THR A C 1
ATOM 1395 O O . THR A 1 174 ? -3.391 6.165 21.209 1.00 95.25 174 THR A O 1
ATOM 1398 N N . LEU A 1 175 ? -1.346 6.414 20.307 1.00 92.62 175 LEU A N 1
ATOM 1399 C CA . LEU A 1 175 ? -0.786 5.185 20.872 1.00 92.62 175 LEU A CA 1
ATOM 1400 C C . LEU A 1 175 ? -0.462 5.303 22.369 1.00 92.62 175 LEU A C 1
ATOM 1402 O O . LEU A 1 175 ? -0.592 4.319 23.093 1.00 92.62 175 LEU A O 1
ATOM 1406 N N . PHE A 1 176 ? -0.048 6.486 22.838 1.00 92.50 176 PHE A N 1
ATOM 1407 C CA . PHE A 1 176 ? 0.516 6.665 24.184 1.00 92.50 176 PHE A CA 1
ATOM 1408 C C . PHE A 1 176 ? -0.126 7.788 25.010 1.00 92.50 176 PHE A C 1
ATOM 1410 O O . PHE A 1 176 ? 0.050 7.834 26.225 1.00 92.50 176 PHE A O 1
ATOM 1417 N N . GLY A 1 177 ? -0.887 8.695 24.396 1.00 80.19 177 GLY A N 1
ATOM 1418 C CA . GLY A 1 177 ? -1.432 9.889 25.056 1.00 80.19 177 GLY A CA 1
ATOM 1419 C C . GLY A 1 177 ? -2.480 9.603 26.134 1.00 80.19 177 GLY A C 1
ATOM 1420 O O . GLY A 1 177 ? -2.699 10.443 27.002 1.00 80.19 177 GLY A O 1
ATOM 1421 N N . ASN A 1 178 ? -3.067 8.403 26.131 1.00 62.38 178 ASN A N 1
ATOM 1422 C CA . ASN A 1 178 ? -4.037 7.952 27.132 1.00 62.38 178 ASN A CA 1
ATOM 1423 C C . ASN A 1 178 ? -3.434 7.009 28.191 1.00 62.38 178 ASN A C 1
ATOM 1425 O O . ASN A 1 178 ? -4.181 6.403 28.954 1.00 62.38 178 ASN A O 1
ATOM 1429 N N . ALA A 1 179 ? -2.103 6.899 28.295 1.00 56.62 179 ALA A N 1
ATOM 1430 C CA . ALA A 1 179 ? -1.420 6.079 29.308 1.00 56.62 179 ALA A CA 1
ATOM 1431 C C . ALA A 1 179 ? -1.435 6.696 30.729 1.00 56.62 179 ALA A C 1
ATOM 1433 O O . ALA A 1 179 ? -0.476 6.569 31.487 1.00 56.62 179 ALA A O 1
ATOM 1434 N N . LYS A 1 180 ? -2.525 7.379 31.095 1.00 43.91 180 LYS A N 1
ATOM 1435 C CA . LYS A 1 180 ? -2.864 7.701 32.484 1.00 43.91 180 LYS A CA 1
ATOM 1436 C C . LYS A 1 180 ? -4.103 6.893 32.871 1.00 43.91 180 LYS A C 1
ATOM 1438 O O . LYS A 1 180 ? -5.224 7.359 32.685 1.00 43.91 180 LYS A O 1
ATOM 1443 N N . GLN A 1 181 ? -3.875 5.693 33.394 1.00 40.06 181 GLN A N 1
ATOM 1444 C CA . GLN A 1 181 ? -4.765 5.027 34.346 1.00 40.06 181 GLN A CA 1
ATOM 1445 C C . GLN A 1 181 ? -3.927 4.615 35.546 1.00 40.06 181 GLN A C 1
ATOM 1447 O O . GLN A 1 181 ? -2.838 4.045 35.312 1.00 40.06 181 GLN A O 1
#

Radius of gyration: 17.42 Å; chains: 1; bounding box: 37×38×56 Å

Organism: Aegilops tauschii subsp. strangulata (NCBI:txid200361)

pLDDT: mean 94.77, std 7.05, range [40.06, 98.44]

Secondary structure (DSSP, 8-state):
-BS----TT-TTS-HHHHHHHHTTS-HHHHHHHHHHHH-GGGHHHHHT-TTS---TTTTT-----SHHHHHHHHHHHHTSHHHHHHHHHTTT-HIIIIIHHHHHHHS--SS-GGGPPPPSS-EEEEEETT-TTTTHHHHHHHHHH-TTEEEEEETT--S--TTSTTHHHHHHHHHHTT---